Protein AF-B9T0D5-F1 (afdb_monomer)

Mean predicted aligned error: 3.61 Å

Nearest PDB structures (foldseek):
  7wg5-assembly1_E  TM=4.671E-01  e=5.600E+00  Arabidopsis thaliana
  6pw5-assembly1_C  TM=4.733E-01  e=6.927E+00  Chlamydomonas reinhardtii
  6uun-assembly1_R  TM=4.223E-01  e=6.568E+00  Homo sapiens

InterPro domains:
  IPR006696 Protein of unknown function DUF423 [PF04241] (20-85)
  IPR006696 Protein of unknown function DUF423 [PTHR43461] (4-84)

Solvent-accessible surface area (backbone atoms only — not comparable to full-atom values): 4752 Å² total; per-residue (Å²): 131,68,76,56,58,45,47,54,52,21,53,56,44,43,55,49,29,50,53,53,37,51,38,49,74,75,67,60,74,60,93,55,65,67,39,52,54,42,32,51,50,20,30,51,54,31,41,53,38,23,61,52,24,61,52,17,63,82,44,99,51,32,67,61,54,34,47,50,40,53,48,45,34,52,66,50,24,44,46,32,45,47,48,36,50,59,54,54,78,72,107

Secondary structure (DSSP, 8-state):
--TTHHHHHHHHHHHHHHHHHHIIIII---SSHHHHHHHHHHHHHHHHHHHHHHTGGGSSSHHHHHHHHHHHIIIIIIHHHHHHHHTTTT-

Radius of gyration: 14.52 Å; Cα contacts (8 Å, |Δi|>4): 85; chains: 1; bounding box: 36×20×41 Å

Sequence (91 aa):
MEAYTWHKVAALSGVAALGLGTYGAHVFKPQNPAYKEVWQTASLYHLVHTAALVAAPITKRPNIFGGLLTAGILAFSGTFYGNAIFVEDLN

pLDDT: mean 92.9, std 7.95, range [55.75, 98.19]

Foldseek 3Di:
DDLCPLVVVLVVLQVVLVVLCCCLVPPDDFPDCVLSVLSNVLSVLSNVLSVQSVCLSVDPHSCVSSVVSVVCNCVPSVVSSCCSPPVSVVD

Structure (mmCIF, N/CA/C/O backbone):
data_AF-B9T0D5-F1
#
_entry.id   AF-B9T0D5-F1
#
loop_
_atom_site.group_PDB
_atom_site.id
_atom_site.type_symbol
_atom_site.label_atom_id
_atom_site.label_alt_id
_atom_site.label_comp_id
_atom_site.label_asym_id
_atom_site.label_entity_id
_atom_site.label_seq_id
_atom_site.pdbx_PDB_ins_code
_atom_site.Cartn_x
_atom_site.Cartn_y
_atom_site.Cartn_z
_atom_site.occupancy
_atom_site.B_iso_or_equiv
_atom_site.auth_seq_id
_atom_site.auth_comp_id
_atom_site.auth_asym_id
_atom_site.auth_atom_id
_atom_site.pdbx_PDB_model_num
ATOM 1 N N . MET A 1 1 ? -19.997 3.775 13.469 1.00 55.75 1 MET A N 1
ATOM 2 C CA . MET A 1 1 ? -19.523 2.936 12.350 1.00 55.75 1 MET A CA 1
ATOM 3 C C . MET A 1 1 ? -19.406 1.523 12.862 1.00 55.75 1 MET A C 1
ATOM 5 O O . MET A 1 1 ? -18.893 1.350 13.961 1.00 55.75 1 MET A O 1
ATOM 9 N N . GLU A 1 2 ? -19.930 0.551 12.128 1.00 63.47 2 GLU A N 1
ATOM 10 C CA . GLU A 1 2 ? -19.872 -0.840 12.561 1.00 63.47 2 GLU A CA 1
ATOM 11 C C . GLU A 1 2 ? -18.427 -1.354 12.564 1.00 63.47 2 GLU A C 1
ATOM 13 O O . GLU A 1 2 ? -17.612 -0.949 11.732 1.00 63.47 2 GLU A O 1
ATOM 18 N N . ALA A 1 3 ? -18.102 -2.254 13.496 1.00 63.91 3 ALA A N 1
ATOM 19 C CA . ALA A 1 3 ? -16.745 -2.776 13.696 1.00 63.91 3 ALA A CA 1
ATOM 20 C C . ALA A 1 3 ? -16.143 -3.446 12.436 1.00 63.91 3 ALA A C 1
ATOM 22 O O . ALA A 1 3 ? -14.935 -3.655 12.336 1.00 63.91 3 ALA A O 1
ATOM 23 N N . TYR A 1 4 ? -16.978 -3.767 11.446 1.00 80.06 4 TYR A N 1
ATOM 24 C CA . TYR A 1 4 ? -16.619 -4.493 10.230 1.00 80.06 4 TYR A CA 1
ATOM 25 C C . TYR A 1 4 ? -16.143 -3.590 9.083 1.00 80.06 4 TYR A C 1
ATOM 27 O O . TYR A 1 4 ? -15.531 -4.097 8.144 1.00 80.06 4 TYR A O 1
ATOM 35 N N . THR A 1 5 ? -16.398 -2.274 9.117 1.00 91.44 5 THR A N 1
ATOM 36 C CA . THR A 1 5 ? -16.068 -1.383 7.986 1.00 91.44 5 THR A CA 1
ATOM 37 C C . THR A 1 5 ? -14.579 -1.420 7.655 1.00 91.44 5 THR A C 1
ATOM 39 O O . THR A 1 5 ? -14.208 -1.605 6.499 1.00 91.44 5 THR A O 1
ATOM 42 N N . TRP A 1 6 ? -13.716 -1.329 8.667 1.00 94.69 6 TRP A N 1
ATOM 43 C CA . TRP A 1 6 ? -12.270 -1.344 8.453 1.00 94.69 6 TRP A CA 1
ATOM 44 C C . TRP A 1 6 ? -11.735 -2.706 8.007 1.00 94.69 6 TRP A C 1
ATOM 46 O O . TRP A 1 6 ? -10.796 -2.745 7.221 1.00 94.69 6 TRP A O 1
ATOM 56 N N . HIS A 1 7 ? -12.377 -3.812 8.395 1.00 95.25 7 HIS A N 1
ATOM 57 C CA . HIS A 1 7 ? -12.048 -5.134 7.854 1.00 95.25 7 HIS A CA 1
ATOM 58 C C . HIS A 1 7 ? -12.354 -5.231 6.354 1.00 95.25 7 HIS A C 1
ATOM 60 O O . HIS A 1 7 ? -11.558 -5.790 5.606 1.00 95.25 7 HIS A O 1
ATOM 66 N N . LYS A 1 8 ? -13.470 -4.648 5.890 1.00 95.38 8 LYS A N 1
ATOM 67 C CA . LYS A 1 8 ? -13.798 -4.590 4.453 1.00 95.38 8 LYS A CA 1
ATOM 68 C C . LYS A 1 8 ? -12.767 -3.767 3.678 1.00 95.38 8 LYS A C 1
ATOM 70 O O . LYS A 1 8 ? -12.320 -4.196 2.618 1.00 95.38 8 LYS A O 1
ATOM 75 N N . VAL A 1 9 ? -12.357 -2.621 4.228 1.00 96.31 9 VAL A N 1
ATOM 76 C CA . VAL A 1 9 ? -11.298 -1.781 3.640 1.00 96.31 9 VAL A CA 1
ATOM 77 C C . VAL A 1 9 ? -9.967 -2.536 3.598 1.00 96.31 9 VAL A C 1
ATOM 79 O O . VAL A 1 9 ? -9.322 -2.563 2.553 1.00 96.31 9 VAL A O 1
ATOM 82 N N . ALA A 1 10 ? -9.583 -3.207 4.689 1.00 96.69 10 ALA A N 1
ATOM 83 C CA . ALA A 1 10 ? -8.375 -4.027 4.744 1.00 96.69 10 ALA A CA 1
ATOM 84 C C . ALA A 1 10 ? -8.414 -5.174 3.721 1.00 96.69 10 ALA A C 1
ATOM 86 O O . ALA A 1 10 ? -7.426 -5.407 3.034 1.00 96.69 10 ALA A O 1
ATOM 87 N N . ALA A 1 11 ? -9.556 -5.848 3.560 1.00 96.81 11 ALA A N 1
ATOM 88 C CA . ALA A 1 11 ? -9.718 -6.925 2.587 1.00 96.81 11 ALA A CA 1
ATOM 89 C C . ALA A 1 11 ? -9.542 -6.427 1.144 1.00 96.81 11 ALA A C 1
ATOM 91 O O . ALA A 1 11 ? -8.767 -7.007 0.384 1.00 96.81 11 ALA A O 1
ATOM 92 N N . LEU A 1 12 ? -10.203 -5.321 0.780 1.00 97.62 12 LEU A N 1
ATOM 93 C CA . LEU A 1 12 ? -10.052 -4.719 -0.547 1.00 97.62 12 LEU A CA 1
ATOM 94 C C . LEU A 1 12 ? -8.609 -4.256 -0.792 1.00 97.62 12 LEU A C 1
ATOM 96 O O . LEU A 1 12 ? -8.036 -4.534 -1.845 1.00 97.62 12 LEU A O 1
ATOM 100 N N . SER A 1 13 ? -8.006 -3.602 0.203 1.00 97.50 13 SER A N 1
ATOM 101 C CA . SER A 1 13 ? -6.611 -3.170 0.135 1.00 97.50 13 SER A CA 1
ATOM 102 C C . SER A 1 13 ? -5.649 -4.351 -0.000 1.00 97.50 13 SER A C 1
ATOM 104 O O . SER A 1 13 ? -4.682 -4.253 -0.745 1.00 97.50 13 SER A O 1
ATOM 106 N N . GLY A 1 14 ? -5.926 -5.484 0.650 1.00 97.31 14 GLY A N 1
ATOM 107 C CA . GLY A 1 14 ? -5.108 -6.695 0.563 1.00 97.31 14 GLY A CA 1
ATOM 108 C C . GLY A 1 14 ? -5.139 -7.352 -0.804 1.00 97.31 14 GLY A C 1
ATOM 109 O O . GLY A 1 14 ? -4.083 -7.719 -1.317 1.00 97.31 14 GLY A O 1
ATOM 110 N N . VAL A 1 15 ? -6.312 -7.430 -1.437 1.00 98.00 15 VAL A N 1
ATOM 111 C CA . VAL A 1 15 ? -6.414 -7.898 -2.828 1.00 98.00 15 VAL A CA 1
ATOM 112 C C . VAL A 1 15 ? -5.619 -6.980 -3.760 1.00 98.00 15 VAL A C 1
ATOM 114 O O . VAL A 1 15 ? -4.862 -7.469 -4.598 1.00 98.00 15 VAL A O 1
ATOM 117 N N . ALA A 1 16 ? -5.723 -5.661 -3.577 1.00 97.56 16 ALA A N 1
ATOM 118 C CA . ALA A 1 16 ? -4.958 -4.699 -4.367 1.00 97.56 16 ALA A CA 1
ATOM 119 C C . ALA A 1 16 ? -3.440 -4.821 -4.137 1.00 97.56 16 ALA A C 1
ATOM 121 O O . ALA A 1 16 ? -2.682 -4.874 -5.102 1.00 97.56 16 ALA A O 1
ATOM 122 N N . ALA A 1 17 ? -2.994 -4.920 -2.881 1.00 97.06 17 ALA A N 1
ATOM 123 C CA . ALA A 1 17 ? -1.582 -5.064 -2.528 1.00 97.06 17 ALA A CA 1
ATOM 124 C C . ALA A 1 17 ? -0.981 -6.355 -3.104 1.00 97.06 17 ALA A C 1
ATOM 126 O O . ALA A 1 17 ? 0.128 -6.340 -3.632 1.00 97.06 17 ALA A O 1
ATOM 127 N N . LEU A 1 18 ? -1.728 -7.463 -3.061 1.00 97.06 18 LEU A N 1
ATOM 128 C CA . LEU A 1 18 ? -1.318 -8.728 -3.668 1.00 97.06 18 LEU A CA 1
ATOM 129 C C . LEU A 1 18 ? -1.221 -8.616 -5.198 1.00 97.06 18 LEU A C 1
ATOM 131 O O . LEU A 1 18 ? -0.228 -9.047 -5.786 1.00 97.06 18 LEU A O 1
ATOM 135 N N . GLY A 1 19 ? -2.228 -8.025 -5.847 1.00 97.38 19 GLY A N 1
ATOM 136 C CA . GLY A 1 19 ? -2.240 -7.830 -7.299 1.00 97.38 19 GLY A CA 1
ATOM 137 C C . GLY A 1 19 ? -1.079 -6.957 -7.782 1.00 97.38 19 GLY A C 1
ATOM 138 O O . GLY A 1 19 ? -0.349 -7.338 -8.693 1.00 97.38 19 GLY A O 1
ATOM 139 N N . LEU A 1 20 ? -0.844 -5.821 -7.123 1.00 96.50 20 LEU A N 1
ATOM 140 C CA . LEU A 1 20 ? 0.255 -4.913 -7.465 1.00 96.50 20 LEU A CA 1
ATOM 141 C C . LEU A 1 20 ? 1.627 -5.518 -7.137 1.00 96.50 20 LEU A C 1
ATOM 143 O O . LEU A 1 20 ? 2.563 -5.378 -7.924 1.00 96.50 20 LEU A O 1
ATOM 147 N N . GLY A 1 21 ? 1.752 -6.252 -6.029 1.00 95.81 21 GLY A N 1
ATOM 148 C CA . GLY A 1 21 ? 2.990 -6.945 -5.673 1.00 95.81 21 GLY A CA 1
ATOM 149 C C . GLY A 1 21 ? 3.361 -8.044 -6.673 1.00 95.81 21 GLY A C 1
ATOM 150 O O . GLY A 1 21 ? 4.507 -8.119 -7.118 1.00 95.81 21 GLY A O 1
ATOM 151 N N . THR A 1 22 ? 2.391 -8.866 -7.085 1.00 96.31 22 THR A N 1
ATOM 152 C CA . THR A 1 22 ? 2.611 -9.923 -8.091 1.00 96.31 22 THR A CA 1
ATOM 153 C C . THR A 1 22 ? 2.907 -9.350 -9.475 1.00 96.31 22 THR A C 1
ATOM 155 O O . THR A 1 22 ? 3.818 -9.838 -10.149 1.00 96.31 22 THR A O 1
ATOM 158 N N . TYR A 1 23 ? 2.226 -8.270 -9.871 1.00 95.44 23 TYR A N 1
ATOM 159 C CA . TYR A 1 23 ? 2.568 -7.515 -11.076 1.00 95.44 23 TYR A CA 1
ATOM 160 C C . TYR A 1 23 ? 4.025 -7.035 -11.031 1.00 95.44 23 TYR A C 1
ATOM 162 O O . TYR A 1 23 ? 4.784 -7.313 -11.955 1.00 95.44 23 TYR A O 1
ATOM 170 N N . GLY A 1 24 ? 4.452 -6.417 -9.927 1.00 94.25 24 GLY A N 1
ATOM 171 C CA . GLY A 1 24 ? 5.828 -5.953 -9.727 1.00 94.25 24 GLY A CA 1
ATOM 172 C C . GLY A 1 24 ? 6.892 -7.047 -9.806 1.00 94.25 24 GLY A C 1
ATOM 173 O O . GLY A 1 24 ? 7.989 -6.835 -10.321 1.00 94.25 24 GLY A O 1
ATOM 174 N N . ALA A 1 25 ? 6.578 -8.231 -9.281 1.00 93.44 25 ALA A N 1
ATOM 175 C CA . ALA A 1 25 ? 7.510 -9.351 -9.227 1.00 93.44 25 ALA A CA 1
ATOM 176 C C . ALA A 1 25 ? 7.676 -10.062 -10.579 1.00 93.44 25 ALA A C 1
ATOM 178 O O . ALA A 1 25 ? 8.783 -10.495 -10.911 1.00 93.44 25 ALA A O 1
ATOM 179 N N . HIS A 1 26 ? 6.591 -10.190 -11.349 1.00 93.50 26 HIS A N 1
ATOM 180 C CA . HIS A 1 26 ? 6.550 -11.079 -12.514 1.00 93.50 26 HIS A CA 1
ATOM 181 C C . HIS A 1 26 ? 6.371 -10.360 -13.853 1.00 93.50 26 HIS A C 1
ATOM 183 O O . HIS A 1 26 ? 6.923 -10.810 -14.861 1.00 93.50 26 HIS A O 1
ATOM 189 N N . VAL A 1 27 ? 5.609 -9.267 -13.875 1.00 94.06 27 VAL A N 1
ATOM 190 C CA . VAL A 1 27 ? 5.193 -8.585 -15.110 1.00 94.06 27 VAL A CA 1
ATOM 191 C C . VAL A 1 27 ? 5.999 -7.311 -15.329 1.00 94.06 27 VAL A C 1
ATOM 193 O O . VAL A 1 27 ? 6.487 -7.084 -16.433 1.00 94.06 27 VAL A O 1
ATOM 196 N N . PHE A 1 28 ? 6.187 -6.511 -14.281 1.00 93.44 28 PHE A N 1
ATOM 197 C CA . PHE A 1 28 ? 6.886 -5.238 -14.362 1.00 93.44 28 PHE A CA 1
ATOM 198 C C . PHE A 1 28 ? 8.390 -5.447 -14.577 1.00 93.44 28 PHE A C 1
ATOM 200 O O . PHE A 1 28 ? 9.116 -5.935 -13.703 1.00 93.44 28 PHE A O 1
ATOM 207 N N . LYS A 1 29 ? 8.855 -5.094 -15.776 1.00 92.19 29 LYS A N 1
ATOM 208 C CA . LYS A 1 29 ? 10.250 -5.217 -16.213 1.00 92.19 29 LYS A CA 1
ATOM 209 C C . LYS A 1 29 ? 10.714 -3.880 -16.800 1.00 92.19 29 LYS A C 1
ATOM 211 O O . LYS A 1 29 ? 10.807 -3.778 -18.021 1.00 92.19 29 LYS A O 1
ATOM 216 N N . PRO A 1 30 ? 10.950 -2.865 -15.951 1.00 91.69 30 PRO A N 1
ATOM 217 C CA . PRO A 1 30 ? 11.450 -1.580 -16.417 1.00 91.69 30 PRO A CA 1
A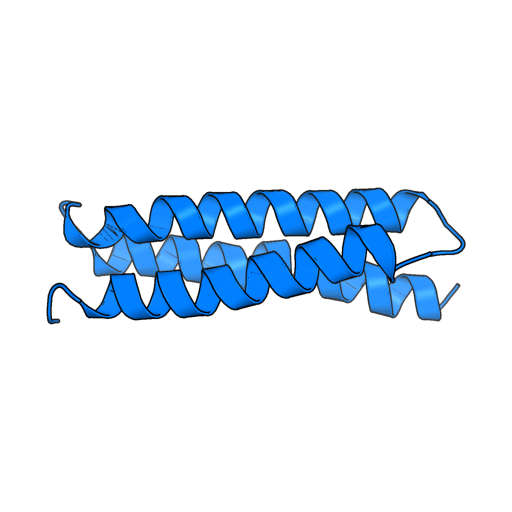TOM 218 C C . PRO A 1 30 ? 12.857 -1.740 -17.007 1.00 91.69 30 PRO A C 1
ATOM 220 O O . PRO A 1 30 ? 13.646 -2.571 -16.540 1.00 91.69 30 PRO A O 1
ATOM 223 N N . GLN A 1 31 ? 13.165 -0.943 -18.023 1.00 90.69 31 GLN A N 1
ATOM 224 C CA . GLN A 1 31 ? 14.489 -0.758 -18.599 1.00 90.69 31 GLN A CA 1
ATOM 225 C C . GLN A 1 31 ? 15.462 -0.237 -17.544 1.00 90.69 31 GLN A C 1
ATOM 227 O O . GLN A 1 31 ? 16.583 -0.741 -17.454 1.00 90.69 31 GLN A O 1
ATOM 232 N N . ASN A 1 32 ? 15.033 0.721 -16.711 1.00 92.31 32 ASN A N 1
ATOM 233 C CA . ASN A 1 32 ? 15.823 1.175 -15.574 1.00 92.31 32 ASN A CA 1
ATOM 234 C C . ASN A 1 32 ? 15.473 0.363 -14.305 1.00 92.31 32 ASN A C 1
ATOM 236 O O . ASN A 1 32 ? 14.366 0.484 -13.767 1.00 92.31 32 ASN A O 1
ATOM 240 N N . PRO A 1 33 ? 16.424 -0.421 -13.754 1.00 91.12 33 PRO A N 1
ATOM 241 C CA . PRO A 1 33 ? 16.192 -1.237 -12.562 1.00 91.12 33 PRO A CA 1
ATOM 242 C C . PRO A 1 33 ? 15.727 -0.446 -11.332 1.00 91.12 33 PRO A C 1
ATOM 244 O O . PRO A 1 33 ? 15.034 -1.010 -10.485 1.00 91.12 33 PRO A O 1
ATOM 247 N N . ALA A 1 34 ? 16.049 0.850 -11.241 1.00 92.81 34 ALA A N 1
ATOM 248 C CA . ALA A 1 34 ? 15.647 1.699 -10.122 1.00 92.81 34 ALA A CA 1
ATOM 249 C C . ALA A 1 34 ? 14.118 1.747 -9.947 1.00 92.81 34 ALA A C 1
ATOM 251 O O 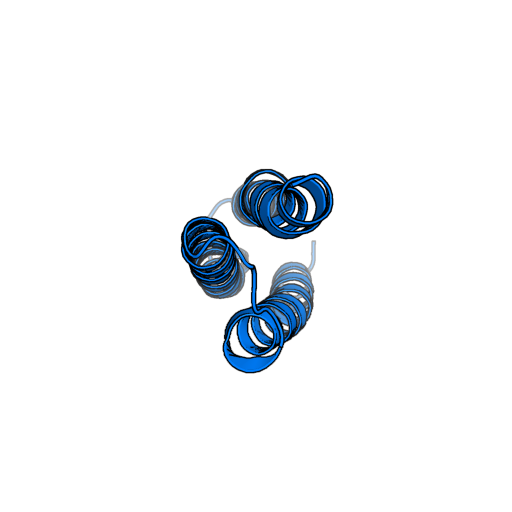. ALA A 1 34 ? 13.623 1.716 -8.821 1.00 92.81 34 ALA A O 1
ATOM 252 N N . TYR A 1 35 ? 13.339 1.733 -11.035 1.00 93.88 35 TYR A N 1
ATOM 253 C CA . TYR A 1 35 ? 11.876 1.743 -10.922 1.00 93.88 35 TYR A CA 1
ATOM 254 C C . TYR A 1 35 ? 11.319 0.435 -10.370 1.00 93.88 35 TYR A C 1
ATOM 256 O O . TYR A 1 35 ? 10.260 0.432 -9.739 1.00 93.88 35 TYR A O 1
ATOM 264 N N . LYS A 1 36 ? 12.044 -0.678 -10.526 1.00 93.75 36 LYS A N 1
ATOM 265 C CA . LYS A 1 36 ? 11.670 -1.942 -9.889 1.00 93.75 36 LYS A CA 1
ATOM 266 C C . LYS A 1 36 ? 11.803 -1.847 -8.370 1.00 93.75 36 LYS A C 1
ATOM 268 O O . LYS A 1 36 ? 10.925 -2.331 -7.660 1.00 93.75 36 LYS A O 1
ATOM 273 N N . GLU A 1 37 ? 12.843 -1.181 -7.870 1.00 94.19 37 GLU A N 1
ATOM 274 C CA . GLU A 1 37 ? 13.017 -0.920 -6.435 1.00 94.19 37 GLU A CA 1
ATOM 275 C C . GLU A 1 37 ? 11.943 0.036 -5.896 1.00 94.19 37 GLU A C 1
ATOM 277 O O . GLU A 1 37 ? 11.373 -0.204 -4.827 1.00 94.19 37 GLU A O 1
ATOM 282 N N . VAL A 1 38 ? 11.593 1.077 -6.662 1.00 95.38 38 VAL A N 1
ATOM 283 C CA . VAL A 1 38 ? 10.477 1.986 -6.342 1.00 95.38 38 VAL A CA 1
ATOM 284 C C . VAL A 1 38 ? 9.160 1.210 -6.239 1.00 95.38 38 VAL A C 1
ATOM 286 O O . VAL A 1 38 ? 8.435 1.355 -5.252 1.00 95.38 38 VAL A O 1
ATOM 289 N N . TRP A 1 39 ? 8.875 0.325 -7.200 1.00 96.50 39 TRP A N 1
ATOM 290 C CA . TRP A 1 39 ? 7.678 -0.521 -7.190 1.00 96.50 39 TRP A CA 1
ATOM 291 C C . TRP A 1 39 ? 7.645 -1.478 -5.992 1.00 96.50 39 TRP A C 1
ATOM 293 O O . TRP A 1 39 ? 6.612 -1.639 -5.334 1.00 96.50 39 TRP A O 1
ATOM 303 N N . GLN A 1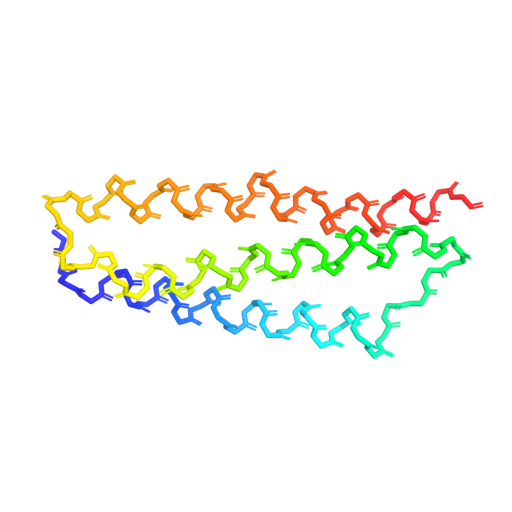 40 ? 8.775 -2.119 -5.685 1.00 95.75 40 GLN A N 1
ATOM 304 C CA . GLN A 1 40 ? 8.899 -3.014 -4.532 1.00 95.75 40 GLN A CA 1
ATOM 305 C C . GLN A 1 40 ? 8.687 -2.265 -3.216 1.00 95.75 40 GLN A C 1
ATOM 307 O O . GLN A 1 40 ? 7.973 -2.754 -2.340 1.00 95.75 40 GLN A O 1
ATOM 312 N N . THR A 1 41 ? 9.231 -1.054 -3.106 1.00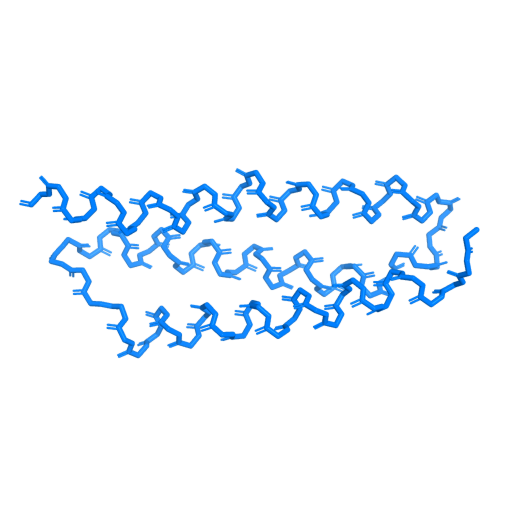 96.38 41 THR A N 1
ATOM 313 C CA . THR A 1 41 ? 9.027 -0.172 -1.955 1.00 96.38 41 THR A CA 1
ATOM 314 C C . THR A 1 41 ? 7.546 0.178 -1.800 1.00 96.38 41 THR A C 1
ATOM 316 O O . THR A 1 41 ? 6.974 -0.022 -0.727 1.00 96.38 41 THR A O 1
ATOM 319 N N . ALA A 1 42 ? 6.883 0.610 -2.878 1.00 96.94 42 ALA A N 1
ATOM 320 C CA . ALA A 1 42 ? 5.449 0.902 -2.875 1.00 96.94 42 ALA A CA 1
ATOM 321 C C . ALA A 1 42 ? 4.612 -0.301 -2.407 1.00 96.94 42 ALA A C 1
ATOM 323 O O . ALA A 1 42 ? 3.736 -0.145 -1.548 1.00 96.94 42 ALA A O 1
ATOM 324 N N . SER A 1 43 ? 4.945 -1.493 -2.918 1.00 97.12 43 SER A N 1
ATOM 325 C CA . SER A 1 43 ? 4.304 -2.772 -2.584 1.00 97.12 43 SER A CA 1
ATOM 326 C C . SER A 1 43 ? 4.464 -3.147 -1.120 1.00 97.12 43 SER A C 1
ATOM 328 O O . SER A 1 43 ? 3.482 -3.500 -0.463 1.00 97.12 43 SER A O 1
ATOM 330 N N . LEU A 1 44 ? 5.677 -3.018 -0.581 1.00 97.19 44 LEU A N 1
ATOM 331 C CA . LEU A 1 44 ? 5.955 -3.309 0.819 1.00 97.19 44 LEU A CA 1
ATOM 332 C C . LEU A 1 44 ? 5.120 -2.416 1.741 1.00 97.19 44 LEU A C 1
ATOM 334 O O . LEU A 1 44 ? 4.419 -2.921 2.619 1.00 97.19 44 LEU A O 1
ATOM 338 N N . TYR A 1 45 ? 5.143 -1.099 1.526 1.00 97.88 45 TYR A N 1
ATOM 339 C CA . TYR A 1 45 ? 4.404 -0.173 2.383 1.00 97.88 45 TYR A CA 1
ATOM 340 C C . TYR A 1 45 ? 2.887 -0.323 2.242 1.00 97.88 45 TYR A C 1
ATOM 342 O O . TYR A 1 45 ? 2.186 -0.228 3.252 1.00 97.88 45 TYR A O 1
ATOM 350 N N . HIS A 1 46 ? 2.379 -0.633 1.045 1.00 97.88 46 HIS A N 1
ATOM 351 C CA . HIS A 1 46 ? 0.960 -0.929 0.830 1.00 97.88 46 HIS A CA 1
ATOM 352 C C . HIS A 1 46 ? 0.532 -2.167 1.630 1.00 97.88 46 HIS A C 1
ATOM 354 O O . HIS A 1 46 ? -0.478 -2.132 2.341 1.00 97.88 46 HIS A O 1
ATOM 360 N N . LEU A 1 47 ? 1.326 -3.241 1.596 1.00 97.38 47 LEU A N 1
ATOM 361 C CA . LEU A 1 47 ? 1.039 -4.462 2.348 1.00 97.38 47 LEU A CA 1
ATOM 362 C C . LEU A 1 47 ? 1.127 -4.242 3.866 1.00 97.38 47 LEU A C 1
ATOM 364 O O . LEU A 1 47 ? 0.233 -4.670 4.593 1.00 97.38 47 LEU A O 1
ATOM 368 N N . VAL A 1 48 ? 2.149 -3.527 4.348 1.00 98.19 48 VAL A N 1
ATOM 369 C CA . VAL A 1 48 ? 2.315 -3.206 5.778 1.00 98.19 48 VAL A CA 1
ATOM 370 C C . VAL A 1 48 ? 1.135 -2.382 6.300 1.00 98.19 48 VAL A C 1
ATOM 372 O O . VAL A 1 48 ? 0.570 -2.709 7.344 1.00 98.19 48 VAL A O 1
ATOM 375 N N . HIS A 1 49 ? 0.705 -1.355 5.562 1.00 97.25 49 HIS A N 1
ATOM 376 C CA . HIS A 1 49 ? -0.465 -0.557 5.942 1.00 97.25 49 HIS A CA 1
ATOM 377 C C . HIS A 1 49 ? -1.755 -1.380 5.902 1.00 97.25 49 HIS A C 1
ATOM 379 O O . HIS A 1 49 ? -2.608 -1.229 6.774 1.00 97.25 49 HIS A O 1
ATOM 385 N N . THR A 1 50 ? -1.887 -2.290 4.936 1.00 97.44 50 THR A N 1
ATOM 386 C CA . THR A 1 50 ? -3.019 -3.222 4.871 1.00 97.44 50 THR A CA 1
ATOM 387 C C . THR A 1 50 ? -3.062 -4.145 6.088 1.00 97.44 50 THR A C 1
ATOM 389 O O . THR A 1 50 ? -4.119 -4.308 6.693 1.00 97.44 50 THR A O 1
ATOM 392 N N . ALA A 1 51 ? -1.925 -4.720 6.484 1.00 97.38 51 ALA A N 1
ATOM 393 C CA . ALA A 1 51 ? -1.840 -5.556 7.678 1.00 97.38 51 ALA A CA 1
ATOM 394 C C . ALA A 1 51 ? -2.208 -4.757 8.939 1.00 97.38 51 ALA A C 1
ATOM 396 O O . ALA A 1 51 ? -2.978 -5.230 9.774 1.00 97.38 51 ALA A O 1
ATOM 397 N N . ALA A 1 52 ? -1.740 -3.510 9.041 1.00 96.94 52 ALA A N 1
ATOM 398 C CA . ALA A 1 52 ? -2.103 -2.617 10.135 1.00 96.94 52 ALA A CA 1
ATOM 399 C C . ALA A 1 52 ? -3.602 -2.249 10.139 1.00 96.94 52 ALA A C 1
ATOM 401 O O . ALA A 1 52 ? -4.198 -2.164 11.212 1.00 96.94 52 ALA A O 1
ATOM 402 N N . LEU A 1 53 ? -4.247 -2.093 8.974 1.00 96.69 53 LEU A N 1
ATOM 403 C CA . LEU A 1 53 ? -5.686 -1.804 8.868 1.00 96.69 53 LEU A CA 1
ATOM 404 C C . LEU A 1 53 ? -6.568 -2.886 9.508 1.00 96.69 53 LEU A C 1
ATOM 406 O O . LEU A 1 53 ? -7.637 -2.558 10.025 1.00 96.69 53 LEU A O 1
ATOM 410 N N . VAL A 1 54 ? -6.118 -4.145 9.546 1.00 95.81 54 VAL A N 1
ATOM 411 C CA . VAL A 1 54 ? -6.826 -5.234 10.245 1.00 95.81 54 VAL A CA 1
ATOM 412 C C . VAL A 1 54 ? -6.979 -4.927 11.739 1.00 95.81 54 VAL A C 1
ATOM 414 O O . VAL A 1 54 ? -8.011 -5.228 12.331 1.00 95.81 54 VAL A O 1
ATOM 417 N N . ALA A 1 55 ? -6.000 -4.252 12.346 1.00 94.56 55 ALA A N 1
ATOM 418 C CA . ALA A 1 55 ? -6.050 -3.851 13.749 1.00 94.56 55 ALA A CA 1
ATOM 419 C C . ALA A 1 55 ? -6.890 -2.584 14.000 1.00 94.56 55 ALA A C 1
ATOM 421 O O . ALA A 1 55 ? -7.125 -2.229 15.154 1.00 94.56 55 ALA A O 1
ATOM 422 N N . ALA A 1 56 ? -7.372 -1.883 12.966 1.00 94.50 56 ALA A N 1
ATOM 423 C CA . ALA A 1 56 ? -8.073 -0.610 13.146 1.00 94.50 56 ALA A CA 1
ATOM 424 C C . ALA A 1 56 ? -9.275 -0.682 14.117 1.00 94.50 56 ALA A C 1
ATOM 426 O O . ALA A 1 56 ? -9.358 0.201 14.979 1.00 94.50 56 ALA A O 1
ATOM 427 N N . PRO A 1 57 ? -10.161 -1.706 14.076 1.00 92.50 57 PRO A N 1
ATOM 428 C CA . PRO A 1 57 ? -11.341 -1.788 14.949 1.00 92.50 57 PRO A CA 1
ATOM 429 C C . PRO A 1 57 ? -11.045 -1.885 16.448 1.00 92.50 57 PRO A C 1
ATOM 431 O O . PRO A 1 57 ? -11.897 -1.502 17.244 1.00 92.50 57 PRO A O 1
ATOM 434 N N . ILE A 1 58 ? -9.860 -2.372 16.835 1.00 93.00 58 ILE A N 1
ATOM 435 C CA . ILE A 1 58 ? -9.467 -2.529 18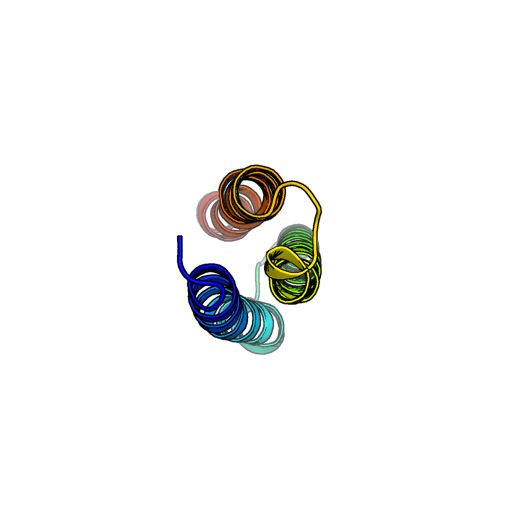.247 1.00 93.00 58 ILE A CA 1
ATOM 436 C C . ILE A 1 58 ? -8.728 -1.303 18.809 1.00 93.00 58 ILE A C 1
ATOM 438 O O . ILE A 1 58 ? -8.365 -1.274 19.983 1.00 93.00 58 ILE A O 1
ATOM 442 N N . THR A 1 59 ? -8.497 -0.270 17.994 1.00 93.81 59 THR A N 1
ATOM 443 C CA . THR A 1 59 ? -7.841 0.967 18.443 1.00 93.81 59 THR A CA 1
ATOM 444 C C . THR A 1 59 ? -8.818 1.924 19.135 1.00 93.81 59 THR A C 1
ATOM 446 O O . THR A 1 59 ? -10.024 1.901 18.901 1.00 93.81 59 THR A O 1
ATOM 449 N N . LYS A 1 60 ? -8.296 2.859 19.943 1.00 93.62 60 LYS A N 1
ATOM 450 C CA . LYS A 1 60 ? -9.100 3.890 20.635 1.00 93.62 60 L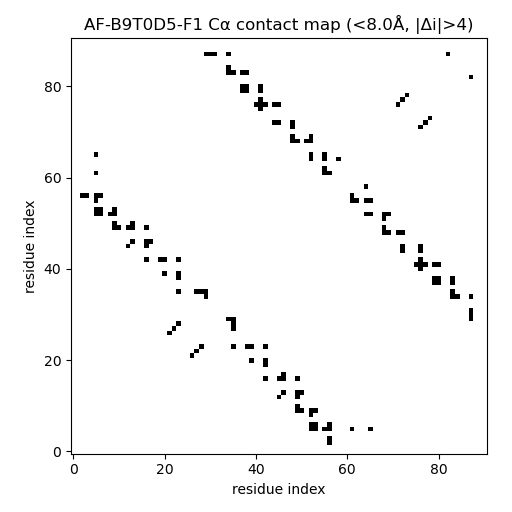YS A CA 1
ATOM 451 C C . LYS A 1 60 ? -9.875 4.813 19.679 1.00 93.62 60 LYS A C 1
ATOM 453 O O . LYS A 1 60 ? -10.887 5.394 20.063 1.00 93.62 60 LYS A O 1
ATOM 458 N N . ARG A 1 61 ? -9.364 5.019 18.459 1.00 93.50 61 ARG A N 1
ATOM 459 C CA . ARG A 1 61 ? -9.925 5.929 17.445 1.00 93.50 61 ARG A CA 1
ATOM 460 C C . ARG A 1 61 ? -9.850 5.267 16.058 1.00 93.50 61 ARG A C 1
ATOM 462 O O . ARG A 1 61 ? -9.060 5.720 15.225 1.00 93.50 61 ARG A O 1
ATOM 469 N N . PRO A 1 62 ? -10.682 4.240 15.788 1.00 92.69 62 PRO A N 1
ATOM 470 C CA . PRO A 1 62 ? -10.576 3.393 14.594 1.00 92.69 62 PRO A CA 1
ATOM 471 C C . PRO A 1 62 ? -10.614 4.190 13.291 1.00 92.69 62 PRO A C 1
ATOM 473 O O . PRO A 1 62 ? -9.898 3.874 12.349 1.00 92.69 62 PRO A O 1
ATOM 476 N N . ASN A 1 63 ? -11.395 5.270 13.251 1.00 94.56 63 ASN A N 1
ATOM 477 C CA . ASN A 1 63 ? -11.593 6.043 12.025 1.00 94.56 63 ASN A CA 1
ATOM 478 C C . ASN A 1 63 ? -10.408 6.937 11.677 1.00 94.56 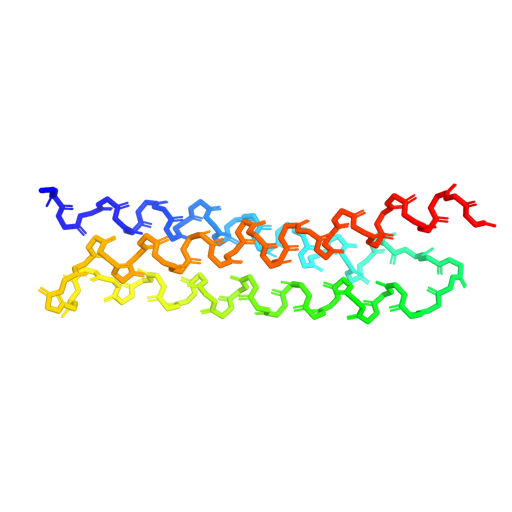63 ASN A C 1
ATOM 480 O O . ASN A 1 63 ? -10.100 7.119 10.506 1.00 94.56 63 ASN A O 1
ATOM 484 N N . ILE A 1 64 ? -9.745 7.487 12.696 1.00 95.81 64 ILE A N 1
ATOM 485 C CA . ILE A 1 64 ? -8.536 8.288 12.498 1.00 95.81 64 ILE A CA 1
ATOM 486 C C . ILE A 1 64 ? -7.386 7.355 12.132 1.00 95.81 64 ILE A C 1
ATOM 488 O O . ILE A 1 64 ? -6.685 7.609 11.161 1.00 95.81 64 ILE A O 1
ATOM 492 N N . PHE A 1 65 ? -7.237 6.246 12.862 1.00 96.19 65 PHE A N 1
ATOM 493 C CA . PHE A 1 65 ? -6.201 5.256 12.589 1.00 96.19 65 PHE A CA 1
ATOM 494 C C . PHE A 1 65 ? -6.339 4.663 11.180 1.00 96.19 65 PHE A C 1
ATOM 496 O O . PHE A 1 65 ? -5.421 4.764 10.370 1.00 96.19 65 PHE A O 1
ATOM 503 N N . GLY A 1 66 ? -7.510 4.111 10.852 1.00 95.88 66 GLY A N 1
ATOM 504 C CA . GLY A 1 66 ? -7.759 3.527 9.539 1.00 95.88 66 GLY A CA 1
ATOM 505 C C . GLY A 1 66 ? -7.741 4.560 8.410 1.00 95.88 66 GLY A C 1
ATOM 506 O O . GLY A 1 66 ? -7.213 4.285 7.332 1.00 95.88 66 GLY A O 1
ATOM 507 N N . GLY A 1 67 ? -8.252 5.769 8.662 1.00 96.69 67 GLY A N 1
ATOM 508 C CA . GLY A 1 67 ? -8.247 6.861 7.691 1.00 96.69 67 GLY A CA 1
ATOM 509 C C . GLY A 1 67 ? -6.832 7.296 7.317 1.00 96.69 67 GLY A C 1
ATOM 510 O O . GLY A 1 67 ? -6.526 7.393 6.133 1.00 96.69 67 GLY A O 1
ATOM 511 N N . LEU A 1 68 ? -5.951 7.478 8.306 1.00 97.56 68 LEU A N 1
ATOM 512 C CA . LEU A 1 68 ? -4.552 7.840 8.069 1.00 97.56 68 LEU A CA 1
ATOM 513 C C . LEU A 1 68 ? -3.788 6.737 7.336 1.00 97.56 68 LEU A C 1
ATOM 515 O O . LEU A 1 68 ? -3.043 7.043 6.410 1.00 97.56 68 LEU A O 1
ATOM 519 N N . LEU A 1 69 ? -3.999 5.465 7.692 1.00 97.75 69 LEU A N 1
ATOM 520 C CA . LEU A 1 69 ? -3.346 4.363 6.984 1.00 97.75 69 LEU A CA 1
ATOM 521 C C . LEU A 1 69 ? -3.807 4.264 5.525 1.00 97.75 69 LEU A C 1
ATOM 523 O O . LEU A 1 69 ? -2.988 4.085 4.627 1.00 97.75 69 LEU A O 1
ATOM 527 N N . THR A 1 70 ? -5.109 4.422 5.284 1.00 97.31 70 THR A N 1
ATOM 528 C CA . THR A 1 70 ? -5.673 4.425 3.926 1.00 97.31 70 THR A CA 1
ATOM 529 C C . THR A 1 70 ? -5.152 5.614 3.121 1.00 97.31 70 THR A C 1
ATOM 531 O O . THR A 1 70 ? -4.755 5.452 1.969 1.00 97.31 70 THR A O 1
ATOM 534 N N . ALA A 1 71 ? -5.089 6.801 3.730 1.00 97.62 71 ALA A N 1
ATOM 535 C CA . ALA A 1 71 ? -4.506 7.983 3.106 1.00 97.62 71 ALA A CA 1
ATOM 536 C C . ALA A 1 71 ? -3.019 7.774 2.775 1.00 97.62 71 ALA A C 1
ATOM 538 O O . ALA A 1 71 ? -2.592 8.135 1.683 1.00 97.62 71 ALA A O 1
ATOM 539 N N . GLY A 1 72 ? -2.254 7.135 3.666 1.00 97.00 72 GLY A N 1
ATOM 540 C CA . GLY A 1 72 ? -0.861 6.755 3.428 1.00 97.00 72 GLY A CA 1
ATOM 541 C C . GLY A 1 72 ? -0.705 5.817 2.231 1.00 97.00 72 GLY A C 1
ATOM 542 O O . GLY A 1 72 ? 0.126 6.073 1.367 1.00 97.00 72 GLY A O 1
ATOM 543 N N . ILE A 1 73 ? -1.552 4.790 2.111 1.00 97.81 73 ILE A N 1
ATOM 544 C CA . ILE A 1 73 ? -1.555 3.893 0.943 1.00 97.81 73 ILE A CA 1
ATOM 545 C C . ILE A 1 73 ? -1.770 4.682 -0.354 1.00 97.81 73 ILE A C 1
ATOM 547 O O . ILE A 1 73 ? -1.015 4.513 -1.309 1.00 97.81 73 ILE A O 1
ATOM 551 N N . LEU A 1 74 ? -2.778 5.556 -0.400 1.00 96.94 74 LEU A N 1
ATOM 552 C CA . LEU A 1 74 ? -3.107 6.301 -1.618 1.00 96.94 74 LEU A CA 1
ATOM 553 C C . LEU A 1 74 ? -2.035 7.342 -1.968 1.00 96.94 74 LEU A C 1
ATOM 555 O O . LEU A 1 74 ? -1.590 7.401 -3.111 1.00 96.94 74 LEU A O 1
ATOM 559 N N . ALA A 1 75 ? -1.609 8.148 -0.995 1.00 96.31 75 ALA A N 1
ATOM 560 C CA . ALA A 1 75 ? -0.697 9.263 -1.228 1.00 96.31 75 ALA A CA 1
ATOM 561 C C . ALA A 1 75 ? 0.761 8.817 -1.399 1.00 96.31 75 ALA A C 1
ATOM 563 O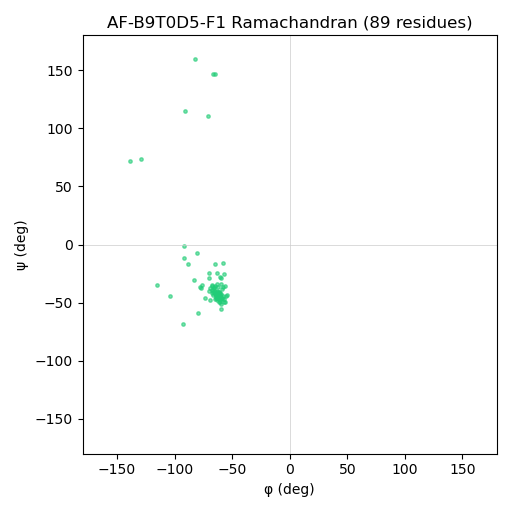 O . ALA A 1 75 ? 1.479 9.396 -2.211 1.00 96.31 75 ALA A O 1
ATOM 564 N N . PHE A 1 76 ? 1.209 7.800 -0.658 1.00 94.62 76 PHE A N 1
ATOM 565 C CA . PHE A 1 76 ? 2.585 7.311 -0.727 1.00 94.62 76 PHE A CA 1
ATOM 566 C C . PHE A 1 76 ? 2.714 6.172 -1.740 1.00 94.62 76 PHE A C 1
ATOM 568 O O . PHE A 1 76 ? 3.289 6.368 -2.810 1.00 94.62 76 PHE A O 1
ATOM 575 N N . SER A 1 77 ? 2.128 5.002 -1.456 1.00 96.00 77 SER A N 1
ATOM 576 C CA . SER A 1 77 ? 2.257 3.836 -2.340 1.00 96.00 77 SER A CA 1
ATOM 577 C C . SER A 1 77 ? 1.648 4.095 -3.719 1.00 96.00 77 SER A C 1
ATOM 579 O O . SER A 1 77 ? 2.286 3.792 -4.722 1.00 96.00 77 SER A O 1
ATOM 581 N N . GLY A 1 78 ? 0.464 4.715 -3.790 1.00 94.00 78 GLY A N 1
ATOM 582 C CA . GLY A 1 78 ? -0.187 5.070 -5.056 1.00 94.00 78 GLY A CA 1
ATOM 583 C C . GLY A 1 78 ? 0.684 5.955 -5.952 1.00 94.00 78 GLY A C 1
ATOM 584 O O . GLY A 1 78 ? 0.865 5.647 -7.130 1.00 94.00 78 GLY A O 1
ATOM 585 N N . THR A 1 79 ? 1.291 7.002 -5.387 1.00 94.25 79 THR A N 1
ATOM 586 C CA . THR A 1 79 ? 2.201 7.890 -6.129 1.00 94.25 79 THR A CA 1
ATOM 587 C C . THR A 1 79 ? 3.442 7.154 -6.622 1.00 94.25 79 THR A C 1
ATOM 589 O O . THR A 1 79 ? 3.866 7.378 -7.751 1.00 94.25 79 THR A O 1
ATOM 592 N N . PHE A 1 80 ? 4.017 6.255 -5.820 1.00 94.00 80 PHE A N 1
ATOM 593 C CA . PHE A 1 80 ? 5.213 5.504 -6.212 1.00 94.00 80 PHE A CA 1
ATOM 594 C C . PHE A 1 80 ? 4.917 4.481 -7.317 1.00 94.00 80 PHE A C 1
ATOM 596 O O . PHE A 1 80 ? 5.703 4.374 -8.255 1.00 94.00 80 PHE A O 1
ATOM 603 N N . TYR A 1 81 ? 3.776 3.782 -7.260 1.00 95.06 81 TYR A N 1
ATOM 604 C CA . TYR A 1 81 ? 3.336 2.919 -8.363 1.00 95.06 81 TYR A CA 1
ATOM 605 C C . TYR A 1 81 ? 3.142 3.713 -9.656 1.00 95.06 81 TYR A C 1
ATOM 607 O O . TYR A 1 81 ? 3.617 3.300 -10.711 1.00 95.06 81 TYR A O 1
ATOM 615 N N . GLY A 1 82 ? 2.477 4.870 -9.567 1.00 92.50 82 GLY A N 1
ATOM 616 C CA . GLY A 1 82 ? 2.296 5.762 -10.707 1.00 92.50 82 GLY A CA 1
ATOM 617 C C . GLY A 1 82 ? 3.634 6.240 -11.265 1.00 92.50 82 GLY A C 1
ATOM 618 O O . GLY A 1 82 ? 3.876 6.109 -12.457 1.00 92.50 82 GLY A O 1
ATOM 619 N N . ASN A 1 83 ? 4.530 6.737 -10.412 1.00 91.81 83 ASN A N 1
ATOM 620 C CA . ASN A 1 83 ? 5.850 7.206 -10.824 1.00 91.81 83 ASN A CA 1
ATOM 621 C C . ASN A 1 83 ? 6.654 6.108 -11.534 1.00 91.81 83 ASN A C 1
ATOM 623 O O . ASN A 1 83 ? 7.218 6.364 -12.591 1.00 91.81 83 ASN A O 1
ATOM 627 N N . ALA A 1 84 ? 6.645 4.886 -10.998 1.00 91.25 84 ALA A N 1
ATOM 628 C CA . ALA A 1 84 ? 7.351 3.762 -11.594 1.00 91.25 84 ALA A CA 1
ATOM 629 C C . ALA A 1 84 ? 6.818 3.374 -12.982 1.00 91.25 84 ALA A C 1
ATOM 631 O O . ALA A 1 84 ? 7.619 2.978 -13.814 1.00 91.25 84 ALA A O 1
ATOM 632 N N . ILE A 1 85 ? 5.513 3.496 -13.251 1.00 90.62 85 ILE A N 1
ATOM 633 C CA . ILE A 1 85 ? 4.959 3.251 -14.597 1.00 90.62 85 ILE A CA 1
ATOM 634 C C . ILE A 1 85 ? 5.184 4.462 -15.504 1.00 90.62 85 ILE A C 1
ATOM 636 O O . ILE A 1 85 ? 5.837 4.355 -16.532 1.00 90.62 85 ILE A O 1
ATOM 640 N N . PHE A 1 86 ? 4.672 5.631 -15.115 1.00 89.62 86 PHE A N 1
ATOM 641 C CA . PHE A 1 86 ? 4.616 6.792 -16.002 1.00 89.62 86 PHE A CA 1
ATOM 642 C C . PHE A 1 86 ? 5.990 7.362 -16.337 1.00 89.62 86 PHE A C 1
ATOM 644 O O . PHE A 1 86 ? 6.171 7.873 -17.433 1.00 89.62 86 PHE A O 1
ATOM 651 N N . VAL A 1 87 ? 6.940 7.343 -15.399 1.00 83.19 87 VAL A N 1
ATOM 652 C CA . VAL A 1 87 ? 8.272 7.914 -15.648 1.00 83.19 87 VAL A CA 1
ATOM 653 C C . VAL A 1 87 ? 9.168 6.922 -16.381 1.00 83.19 87 VAL A C 1
ATOM 655 O O . VAL A 1 87 ? 9.998 7.348 -17.176 1.00 83.19 87 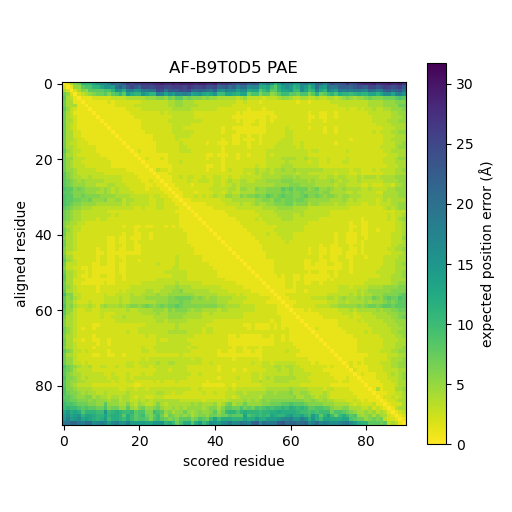VAL A O 1
ATOM 658 N N . GLU A 1 88 ? 8.977 5.621 -16.167 1.00 79.31 88 GLU A N 1
ATOM 659 C CA . GLU A 1 88 ? 9.613 4.594 -16.993 1.00 79.31 88 GLU A CA 1
ATOM 660 C C . GLU A 1 88 ? 9.156 4.706 -18.453 1.00 79.31 88 GLU A C 1
ATOM 662 O O . GLU A 1 88 ? 9.999 4.731 -19.336 1.00 79.31 88 GLU A O 1
ATOM 667 N N . ASP A 1 89 ? 7.854 4.870 -18.710 1.00 78.69 89 ASP A N 1
ATOM 668 C CA . ASP A 1 89 ? 7.314 4.995 -20.075 1.00 78.69 89 ASP A CA 1
ATOM 669 C C . ASP A 1 89 ? 7.780 6.271 -20.817 1.00 78.69 89 ASP A C 1
ATOM 671 O O . ASP A 1 89 ? 7.627 6.374 -22.035 1.00 78.69 89 ASP A O 1
ATOM 675 N N . LEU A 1 90 ? 8.307 7.266 -20.093 1.00 80.31 90 LEU A N 1
ATOM 676 C CA . LEU A 1 90 ? 8.819 8.523 -20.653 1.00 80.31 90 LEU A CA 1
ATOM 677 C C . LEU A 1 90 ? 10.321 8.487 -20.986 1.00 80.31 90 LEU A C 1
ATOM 679 O O . LEU A 1 90 ? 10.796 9.427 -21.630 1.00 80.31 90 LEU A O 1
ATOM 683 N N . ASN A 1 91 ? 11.053 7.464 -20.535 1.00 60.72 91 ASN A N 1
ATOM 684 C CA . ASN A 1 91 ? 12.495 7.290 -20.755 1.00 60.72 91 ASN A CA 1
ATOM 685 C C . ASN A 1 91 ? 12.785 6.231 -21.826 1.00 60.72 91 ASN A C 1
ATOM 687 O O . ASN A 1 91 ? 13.794 6.424 -22.541 1.00 60.72 91 ASN A O 1
#

Organism: Ricinus communis (NCBI:txid3988)